Protein AF-A0A9X9A7J9-F1 (afdb_monomer_lite)

Radius of gyration: 15.79 Å; chains: 1; bounding box: 34×31×39 Å

Structure (mmCIF, N/CA/C/O backbone):
data_AF-A0A9X9A7J9-F1
#
_entry.id   AF-A0A9X9A7J9-F1
#
loop_
_atom_site.group_PDB
_atom_site.id
_atom_site.type_symbol
_atom_site.label_atom_id
_atom_site.label_alt_id
_atom_site.label_comp_id
_atom_site.label_asym_id
_atom_site.label_entity_id
_atom_site.label_seq_id
_atom_site.pdbx_PDB_ins_code
_atom_site.Cartn_x
_atom_site.Cartn_y
_atom_site.Cartn_z
_atom_site.occupancy
_atom_site.B_iso_or_equiv
_atom_site.auth_seq_id
_atom_site.auth_comp_id
_atom_site.auth_asym_id
_atom_site.auth_atom_id
_atom_site.pdbx_PDB_model_num
ATOM 1 N N . TRP A 1 1 ? -6.731 0.010 -5.820 1.00 86.25 1 TRP A N 1
ATOM 2 C CA . TRP A 1 1 ? -7.004 1.300 -5.188 1.00 86.25 1 TRP A CA 1
ATOM 3 C C . TRP A 1 1 ? -6.294 2.395 -5.958 1.00 86.25 1 TRP A C 1
ATOM 5 O O . TRP A 1 1 ? -5.167 2.761 -5.647 1.00 86.25 1 TRP A O 1
ATOM 15 N N . ALA A 1 2 ? -6.922 2.817 -7.044 1.00 94.88 2 ALA A N 1
ATOM 16 C CA . ALA A 1 2 ? -6.712 4.095 -7.689 1.00 94.88 2 ALA A CA 1
ATOM 17 C C . ALA A 1 2 ? -7.567 5.130 -6.947 1.00 94.88 2 ALA A C 1
ATOM 19 O O . ALA A 1 2 ? -8.754 4.908 -6.726 1.00 94.88 2 ALA A O 1
ATOM 20 N N . PHE A 1 3 ? -6.961 6.234 -6.527 1.00 95.56 3 PHE A N 1
ATOM 21 C CA . PHE A 1 3 ? -7.626 7.261 -5.725 1.00 95.56 3 PHE A CA 1
ATOM 22 C C . PHE A 1 3 ? -8.533 8.179 -6.556 1.00 95.56 3 PHE A C 1
ATOM 24 O O . PHE A 1 3 ? -9.363 8.898 -6.009 1.00 95.56 3 PHE A O 1
ATOM 31 N N . ASP A 1 4 ? -8.370 8.171 -7.877 1.00 96.19 4 ASP A N 1
ATOM 32 C CA . ASP A 1 4 ? -9.203 8.875 -8.853 1.00 96.19 4 ASP A CA 1
ATOM 33 C C . ASP A 1 4 ? -10.439 8.078 -9.306 1.00 96.19 4 ASP A C 1
ATOM 35 O O . ASP A 1 4 ? -11.250 8.610 -10.060 1.00 96.19 4 ASP A O 1
ATOM 39 N N . LEU A 1 5 ? -10.612 6.832 -8.845 1.00 96.31 5 LEU A N 1
ATOM 40 C CA . LEU A 1 5 ? -11.757 5.987 -9.193 1.00 96.31 5 LEU A CA 1
ATOM 41 C C . LEU A 1 5 ? -12.653 5.736 -7.979 1.00 96.31 5 LEU A C 1
ATOM 43 O O . LEU A 1 5 ? -12.238 5.099 -7.012 1.00 96.31 5 LEU A O 1
ATOM 47 N N . GLN A 1 6 ? -13.912 6.176 -8.057 1.00 96.19 6 GLN A N 1
ATOM 48 C CA . GLN A 1 6 ? -14.891 5.983 -6.981 1.00 96.19 6 GLN A CA 1
ATOM 49 C C . GLN A 1 6 ? -15.142 4.498 -6.677 1.00 96.19 6 GLN A C 1
ATOM 51 O O . GLN A 1 6 ? -15.267 4.117 -5.520 1.00 96.19 6 GLN A O 1
ATOM 56 N N . GLU A 1 7 ? -15.143 3.644 -7.698 1.00 97.44 7 GLU A N 1
ATOM 57 C CA . GLU A 1 7 ? -15.380 2.201 -7.550 1.00 97.44 7 GLU A CA 1
ATOM 58 C C . GLU A 1 7 ? -14.342 1.531 -6.635 1.00 97.44 7 GLU A C 1
ATOM 60 O O . GLU A 1 7 ? -14.665 0.628 -5.861 1.00 97.44 7 GLU A O 1
ATOM 65 N N . ASP A 1 8 ? -13.093 2.002 -6.685 1.00 96.56 8 ASP A N 1
ATOM 66 C CA . ASP A 1 8 ? -12.025 1.497 -5.831 1.00 96.56 8 ASP A CA 1
ATOM 67 C C . ASP A 1 8 ? -12.196 1.971 -4.378 1.00 96.56 8 ASP A C 1
ATOM 69 O O . ASP A 1 8 ? -11.913 1.202 -3.458 1.00 96.56 8 ASP A O 1
ATOM 73 N N . TRP A 1 9 ? -12.695 3.192 -4.154 1.00 95.75 9 TRP A N 1
ATOM 74 C CA . TRP A 1 9 ? -13.077 3.666 -2.818 1.00 95.75 9 TRP A CA 1
ATOM 75 C C . TRP A 1 9 ? -14.230 2.848 -2.240 1.00 95.75 9 TRP A C 1
ATOM 77 O O . TRP A 1 9 ? -14.134 2.364 -1.111 1.00 95.75 9 TRP A O 1
ATOM 87 N N . ASP A 1 10 ? -15.282 2.625 -3.028 1.00 97.62 10 ASP A N 1
ATOM 88 C CA . ASP A 1 10 ? -16.451 1.846 -2.617 1.00 97.62 10 ASP A CA 1
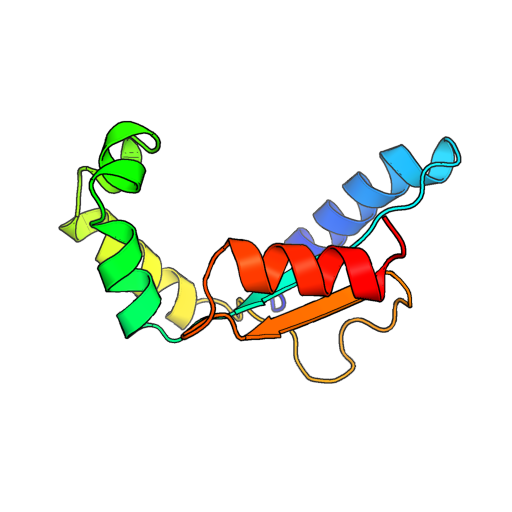ATOM 89 C C . ASP A 1 10 ? -16.050 0.414 -2.231 1.00 97.62 10 ASP A C 1
ATOM 91 O O . ASP A 1 10 ? -16.503 -0.124 -1.216 1.00 97.62 10 ASP A O 1
ATOM 95 N N . TYR A 1 11 ? -15.139 -0.195 -2.998 1.00 97.62 11 TYR A N 1
ATOM 96 C CA . TYR A 1 11 ? -14.584 -1.507 -2.680 1.00 97.62 11 TYR A CA 1
ATOM 97 C C . TYR A 1 11 ? -13.804 -1.506 -1.359 1.00 97.62 11 TYR A C 1
ATOM 99 O O . TYR A 1 11 ? -13.987 -2.407 -0.537 1.00 97.62 11 TYR A O 1
ATOM 107 N N . ILE A 1 12 ? -12.946 -0.509 -1.126 1.00 95.94 12 ILE A N 1
ATOM 108 C CA . ILE A 1 12 ? -12.174 -0.413 0.120 1.00 95.94 12 ILE A CA 1
ATOM 109 C C . ILE A 1 12 ? -13.096 -0.220 1.329 1.00 95.94 12 ILE A C 1
ATOM 111 O O . ILE A 1 12 ? -12.929 -0.929 2.322 1.00 95.94 12 ILE A O 1
ATOM 115 N N . HIS A 1 13 ? -14.108 0.644 1.230 1.00 95.81 13 HIS A N 1
ATOM 116 C CA . HIS A 1 13 ? -15.110 0.822 2.285 1.00 95.81 13 HIS A CA 1
ATOM 117 C C . HIS A 1 13 ? -15.909 -0.454 2.554 1.00 95.81 13 HIS A C 1
ATOM 119 O O . HIS A 1 13 ? -16.182 -0.792 3.707 1.00 95.81 13 HIS A O 1
ATOM 125 N N . HIS A 1 14 ? -16.250 -1.207 1.506 1.00 97.69 14 HIS A N 1
ATOM 126 C CA . HIS A 1 14 ? -16.893 -2.503 1.671 1.00 97.69 14 HIS A CA 1
ATOM 127 C C . HIS A 1 14 ? -16.010 -3.474 2.466 1.00 97.69 14 HIS A C 1
ATOM 129 O O . HIS A 1 14 ? -16.491 -4.101 3.410 1.00 97.69 14 HIS A O 1
ATOM 135 N N . VAL A 1 15 ? -14.725 -3.587 2.107 1.00 96.81 15 VAL A N 1
ATOM 136 C CA . VAL A 1 15 ? -13.773 -4.471 2.796 1.00 96.81 15 VAL A CA 1
ATOM 137 C C . VAL A 1 15 ? -13.593 -4.055 4.251 1.00 96.81 15 VAL A C 1
ATOM 139 O O . VAL A 1 15 ? -13.645 -4.911 5.128 1.00 96.81 15 VAL A O 1
ATOM 142 N N . GLU A 1 16 ? -13.421 -2.764 4.514 1.00 96.50 16 GLU A N 1
ATOM 143 C CA . GLU A 1 16 ? -13.320 -2.220 5.867 1.00 96.50 16 GLU A CA 1
ATOM 144 C C . GLU A 1 16 ? -14.521 -2.615 6.734 1.00 96.50 16 GLU A C 1
ATOM 146 O O . GLU A 1 16 ? -14.359 -3.221 7.797 1.00 96.50 16 GLU A O 1
ATOM 151 N N . ASN A 1 17 ? -15.732 -2.390 6.223 1.00 97.50 17 ASN A N 1
ATOM 152 C CA . ASN A 1 17 ? -16.962 -2.678 6.949 1.00 97.50 17 ASN A CA 1
ATOM 153 C C . ASN A 1 17 ? -17.103 -4.169 7.323 1.00 97.50 17 ASN A C 1
ATOM 155 O O . ASN A 1 17 ? -17.707 -4.494 8.346 1.00 97.50 17 ASN A O 1
ATOM 159 N N . ILE A 1 18 ? -16.526 -5.103 6.554 1.00 98.19 18 ILE A N 1
ATOM 160 C CA . ILE A 1 18 ? -16.528 -6.539 6.902 1.00 98.19 18 ILE A CA 1
ATOM 161 C C . ILE A 1 18 ? -15.838 -6.797 8.250 1.00 98.19 18 ILE A C 1
ATOM 163 O O . ILE A 1 18 ? -16.264 -7.693 8.990 1.00 98.19 18 ILE A O 1
ATOM 167 N N . PHE A 1 19 ? -14.775 -6.051 8.559 1.00 97.62 19 PHE A N 1
ATOM 168 C CA . PHE A 1 19 ? -14.003 -6.204 9.792 1.00 97.62 19 PHE A CA 1
ATOM 169 C C . PHE A 1 19 ? -14.559 -5.332 10.918 1.00 97.62 19 PHE A C 1
ATOM 171 O O . PHE A 1 19 ? -14.771 -5.835 12.024 1.00 97.62 19 PHE A O 1
ATOM 178 N N . GLU A 1 20 ? -14.866 -4.067 10.631 1.00 96.62 20 GLU A N 1
ATOM 179 C CA . GLU A 1 20 ? -15.357 -3.121 11.640 1.00 96.62 20 GLU A CA 1
ATOM 180 C C . GLU A 1 20 ? -16.731 -3.509 12.188 1.00 96.62 20 GLU A C 1
ATOM 182 O O . GLU A 1 20 ? -16.955 -3.451 13.398 1.00 96.62 20 GLU A O 1
ATOM 187 N N . SER A 1 21 ? -17.622 -4.053 11.347 1.00 97.56 21 SER A N 1
ATOM 188 C CA . SER A 1 21 ? -18.922 -4.581 11.798 1.00 97.56 21 SER A CA 1
ATOM 189 C C . SER A 1 21 ? -18.811 -5.748 12.791 1.00 97.56 21 SER A C 1
ATOM 191 O O . SER A 1 21 ? -19.796 -6.110 13.435 1.00 97.56 21 SER A O 1
ATOM 193 N N . LYS A 1 22 ? -17.619 -6.338 12.937 1.00 98.0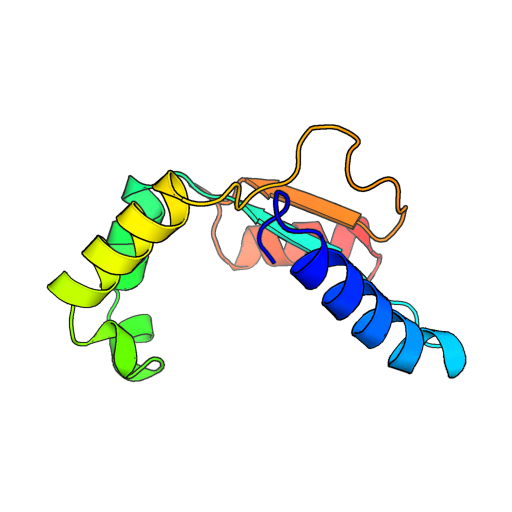6 22 LYS A N 1
ATOM 194 C CA . LYS A 1 22 ? -17.311 -7.417 13.886 1.00 98.06 22 LYS A CA 1
ATOM 195 C C . LYS A 1 22 ? -16.415 -6.954 15.039 1.00 98.06 22 LYS A C 1
ATOM 197 O O . LYS A 1 22 ? -15.906 -7.796 15.777 1.00 98.06 22 LYS A O 1
ATOM 202 N N . GLY A 1 23 ? -16.223 -5.643 15.195 1.00 97.06 23 GLY A N 1
ATOM 203 C CA . GLY A 1 23 ? -15.392 -5.047 16.242 1.00 97.06 23 GLY A CA 1
ATOM 204 C C . GLY A 1 23 ? -13.887 -5.097 15.964 1.00 97.06 23 GLY A C 1
ATOM 205 O O . GLY A 1 23 ? -13.104 -4.910 16.891 1.00 97.06 23 GLY A O 1
ATOM 206 N N . GLY A 1 24 ? -13.469 -5.387 14.727 1.00 96.06 24 GLY A N 1
ATOM 207 C CA . GLY A 1 24 ? -12.071 -5.258 14.318 1.00 96.06 24 GLY A CA 1
ATOM 208 C C . GLY A 1 24 ? -11.716 -3.811 13.974 1.00 96.06 24 GLY A C 1
ATOM 209 O O . GLY A 1 24 ? -12.567 -3.068 13.504 1.00 96.06 24 GLY A O 1
ATOM 210 N N . THR A 1 25 ? -10.455 -3.433 14.161 1.00 94.88 25 THR A N 1
ATOM 211 C CA . THR A 1 25 ? -9.918 -2.138 13.717 1.00 94.88 25 THR A CA 1
ATOM 212 C C . THR A 1 25 ? -9.123 -2.333 12.431 1.00 94.88 25 THR A C 1
ATOM 214 O O . THR A 1 25 ? -8.302 -3.252 12.342 1.00 94.88 25 THR A O 1
ATOM 217 N N . VAL A 1 26 ? -9.368 -1.489 11.430 1.00 95.69 26 VAL A N 1
ATOM 218 C CA . VAL A 1 26 ? -8.676 -1.542 10.138 1.00 95.69 26 VAL A CA 1
ATOM 219 C C . VAL A 1 26 ? -7.621 -0.445 10.081 1.00 95.69 26 VAL A C 1
ATOM 221 O O . VAL A 1 26 ? -7.918 0.726 10.275 1.00 95.69 26 VAL A O 1
ATOM 224 N N . TYR A 1 27 ? -6.382 -0.834 9.781 1.00 96.75 27 TYR A N 1
ATOM 225 C CA . TYR A 1 27 ? -5.260 0.088 9.632 1.00 96.75 27 TYR A CA 1
ATOM 226 C C . TYR A 1 27 ? -4.861 0.216 8.165 1.00 96.75 27 TYR A C 1
ATOM 228 O O . TYR A 1 27 ? -4.663 -0.784 7.469 1.00 96.75 27 TYR A O 1
ATOM 236 N N . PHE A 1 28 ? -4.684 1.451 7.709 1.00 96.56 28 PHE A N 1
ATOM 237 C CA . PHE A 1 28 ? -4.232 1.776 6.366 1.00 96.56 28 PHE A CA 1
ATOM 238 C C . PHE A 1 28 ? -2.750 2.152 6.382 1.00 96.56 28 PHE A C 1
ATOM 240 O O . PHE A 1 28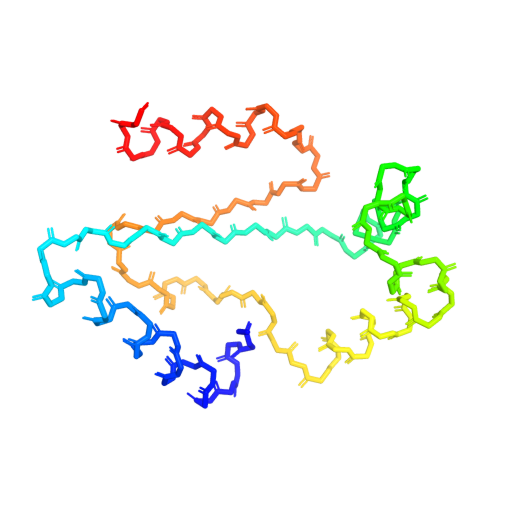 ? -2.322 3.074 7.074 1.00 96.56 28 PHE A O 1
ATOM 247 N N . VAL A 1 29 ? -1.962 1.446 5.574 1.00 97.19 29 VAL A N 1
ATOM 248 C CA . VAL A 1 29 ? -0.546 1.745 5.339 1.00 97.19 29 VAL A CA 1
ATOM 249 C C . VAL A 1 29 ? -0.353 2.007 3.851 1.00 97.19 29 VAL A C 1
ATOM 251 O O . VAL A 1 29 ? -0.363 1.073 3.046 1.00 97.19 29 VAL A O 1
ATOM 254 N N . GLU A 1 30 ? -0.161 3.269 3.478 1.00 97.31 30 GLU A N 1
ATOM 255 C CA . GLU A 1 30 ? 0.212 3.654 2.116 1.00 97.31 30 GLU A CA 1
ATOM 256 C C . GLU A 1 30 ? 1.737 3.696 1.989 1.00 97.31 30 GLU A C 1
ATOM 258 O O . GLU A 1 30 ? 2.415 4.451 2.685 1.00 97.31 30 GLU A O 1
ATOM 263 N N . LEU A 1 31 ? 2.283 2.872 1.089 1.00 96.44 31 LEU A N 1
ATOM 264 C CA . LEU A 1 31 ? 3.711 2.838 0.776 1.00 96.44 31 LEU A CA 1
ATOM 265 C C . LEU A 1 31 ? 3.939 3.407 -0.621 1.00 96.44 31 LEU A C 1
ATOM 267 O O . LEU A 1 31 ? 3.643 2.742 -1.618 1.00 96.44 31 LEU A O 1
ATOM 271 N N . GLU A 1 32 ? 4.508 4.605 -0.685 1.00 95.44 32 GLU A N 1
ATOM 272 C CA . GLU A 1 32 ? 4.903 5.229 -1.944 1.00 95.44 32 GLU A CA 1
ATOM 273 C C . GLU A 1 32 ? 6.413 5.118 -2.163 1.00 95.44 32 GLU A C 1
ATOM 275 O O . GLU A 1 32 ? 7.207 5.106 -1.223 1.00 95.44 32 GLU A O 1
ATOM 280 N N . ALA A 1 33 ? 6.811 5.027 -3.428 1.00 95.19 33 ALA A N 1
ATOM 281 C CA . ALA A 1 33 ? 8.207 5.070 -3.831 1.00 95.19 33 ALA A CA 1
ATOM 282 C C . ALA A 1 33 ? 8.334 5.667 -5.229 1.00 95.19 33 ALA A C 1
ATOM 284 O O . ALA A 1 33 ? 7.420 5.528 -6.053 1.00 95.19 33 ALA A O 1
ATOM 285 N N . GLU A 1 34 ? 9.495 6.256 -5.500 1.00 94.00 34 GLU A N 1
ATOM 286 C CA . GLU A 1 34 ? 9.846 6.751 -6.828 1.00 94.00 34 GLU A CA 1
ATOM 287 C C . GLU A 1 34 ? 9.757 5.646 -7.887 1.00 94.00 34 GLU A C 1
ATOM 289 O O . GLU A 1 34 ? 9.977 4.457 -7.622 1.00 94.00 34 GLU A O 1
ATOM 294 N N . LEU A 1 35 ? 9.413 6.039 -9.116 1.00 91.62 35 LEU A N 1
ATOM 295 C CA . LEU A 1 35 ? 9.185 5.098 -10.213 1.00 91.62 35 LEU A CA 1
ATOM 296 C C . LEU A 1 35 ? 10.417 4.224 -10.484 1.00 91.62 35 LEU A C 1
ATOM 298 O O . LEU A 1 35 ? 10.273 3.007 -10.603 1.00 91.62 35 LEU A O 1
ATOM 302 N N . ASP A 1 36 ? 11.605 4.824 -10.540 1.00 92.62 36 ASP A N 1
ATOM 303 C CA . ASP A 1 36 ? 12.847 4.111 -10.851 1.00 92.62 36 ASP A CA 1
ATOM 304 C C . ASP A 1 36 ? 13.148 3.031 -9.807 1.00 92.62 36 ASP A C 1
ATOM 306 O O . ASP A 1 36 ? 13.387 1.872 -10.148 1.00 92.62 36 ASP A O 1
ATOM 310 N N . GLU A 1 37 ? 12.990 3.362 -8.527 1.00 93.69 37 GLU A N 1
ATOM 311 C CA . GLU A 1 37 ? 13.147 2.408 -7.430 1.00 93.69 37 GLU A CA 1
ATOM 312 C C . GLU A 1 37 ? 12.133 1.252 -7.535 1.00 93.69 37 GLU A C 1
ATOM 314 O O . GLU A 1 37 ? 12.456 0.078 -7.326 1.00 93.69 37 GLU A O 1
ATOM 319 N N . ARG A 1 38 ? 10.882 1.544 -7.917 1.00 92.25 38 ARG A N 1
ATOM 320 C CA . ARG A 1 38 ? 9.848 0.512 -8.123 1.00 92.25 38 ARG A CA 1
ATOM 321 C C . ARG A 1 38 ? 10.160 -0.400 -9.310 1.00 92.25 38 ARG A C 1
ATOM 323 O O . ARG A 1 38 ? 9.824 -1.591 -9.250 1.00 92.25 38 ARG A O 1
ATOM 330 N N . LEU A 1 39 ? 10.757 0.131 -10.378 1.00 91.31 39 LEU A N 1
ATOM 331 C CA . LEU A 1 39 ? 11.191 -0.643 -11.544 1.00 91.31 39 LEU A CA 1
ATOM 332 C C . LEU A 1 39 ? 12.326 -1.598 -11.159 1.00 91.31 39 LEU A C 1
ATOM 334 O O . LEU A 1 39 ? 12.219 -2.799 -11.418 1.00 91.31 39 LEU A O 1
ATOM 338 N N . GLU A 1 40 ? 13.334 -1.110 -10.439 1.00 90.94 40 GLU A N 1
ATOM 339 C CA . GLU A 1 40 ? 14.466 -1.929 -9.997 1.00 90.94 40 GLU A CA 1
ATOM 340 C C . GLU A 1 40 ? 14.039 -3.031 -9.017 1.00 90.94 40 GLU A C 1
ATOM 342 O O . GLU A 1 40 ? 14.345 -4.213 -9.213 1.00 90.94 40 GLU A O 1
ATOM 347 N N . ARG A 1 41 ? 13.195 -2.714 -8.026 1.00 88.75 41 ARG A N 1
ATOM 348 C CA . ARG A 1 41 ? 12.646 -3.722 -7.097 1.00 88.75 41 ARG A CA 1
ATOM 349 C C . ARG A 1 41 ? 11.839 -4.810 -7.802 1.00 88.75 41 ARG A C 1
ATOM 351 O O . ARG A 1 41 ? 11.843 -5.968 -7.360 1.00 88.75 41 ARG A O 1
ATOM 358 N N . ASN A 1 42 ? 11.137 -4.469 -8.887 1.00 87.19 42 ASN A N 1
ATOM 359 C CA . ASN A 1 42 ? 10.337 -5.435 -9.639 1.00 87.19 42 ASN A CA 1
ATOM 360 C C . ASN A 1 42 ? 11.185 -6.519 -10.325 1.00 87.19 42 ASN A C 1
ATOM 362 O O . ASN A 1 42 ? 10.665 -7.617 -10.531 1.00 87.19 42 ASN A O 1
ATOM 366 N N . LYS A 1 43 ? 12.468 -6.245 -10.595 1.00 88.12 43 LYS A N 1
ATOM 367 C CA . LYS A 1 43 ? 13.437 -7.189 -11.180 1.00 88.12 43 LYS A CA 1
ATOM 368 C C . LYS A 1 43 ? 14.158 -8.053 -10.144 1.00 88.12 43 LYS A C 1
ATOM 370 O O . LYS A 1 43 ? 14.870 -8.982 -10.515 1.00 88.12 43 LYS A O 1
ATOM 375 N N . SER A 1 44 ? 13.998 -7.768 -8.849 1.00 87.56 44 SER A N 1
ATOM 376 C CA . SER A 1 44 ? 14.734 -8.485 -7.803 1.00 87.56 44 SER A CA 1
ATOM 377 C C . SER A 1 44 ? 14.461 -10.001 -7.836 1.00 87.56 44 SER A C 1
ATOM 379 O O . SER A 1 44 ? 13.317 -10.418 -8.060 1.00 87.56 44 SER A O 1
ATOM 381 N N . PRO A 1 45 ? 15.459 -10.860 -7.541 1.00 87.56 45 PRO A N 1
ATOM 382 C CA . PRO A 1 45 ? 15.281 -12.316 -7.571 1.00 87.56 45 PRO A CA 1
ATOM 383 C C . PRO A 1 45 ? 14.124 -12.801 -6.691 1.00 87.56 45 PRO A C 1
ATOM 385 O O . PRO A 1 45 ? 13.346 -13.669 -7.089 1.00 87.56 45 PRO A O 1
ATOM 388 N N . ASN A 1 46 ? 13.962 -12.186 -5.513 1.00 88.12 46 ASN A N 1
ATOM 389 C CA . ASN A 1 46 ? 12.853 -12.469 -4.606 1.00 88.12 46 ASN A CA 1
ATOM 390 C C . ASN A 1 46 ? 11.492 -12.212 -5.282 1.00 88.12 46 ASN A C 1
ATOM 392 O O . ASN A 1 46 ? 10.582 -13.042 -5.217 1.00 88.12 46 ASN A O 1
ATOM 396 N N . ARG A 1 47 ? 11.359 -11.088 -5.999 1.00 87.00 47 ARG A N 1
ATOM 397 C CA . ARG A 1 47 ? 10.123 -10.713 -6.692 1.00 87.00 47 ARG A CA 1
ATOM 398 C C . ARG A 1 47 ? 9.803 -11.646 -7.857 1.00 87.00 47 ARG A C 1
ATOM 400 O O . ARG A 1 47 ? 8.658 -12.081 -7.970 1.00 87.00 47 ARG A O 1
ATOM 407 N N . LEU A 1 48 ? 10.795 -11.987 -8.679 1.00 86.25 48 LEU A N 1
ATOM 408 C CA . LEU A 1 48 ? 10.629 -12.880 -9.834 1.00 86.25 48 LEU A CA 1
ATOM 409 C C . LEU A 1 48 ? 10.272 -14.315 -9.414 1.00 86.25 48 LEU A C 1
ATOM 411 O O . LEU A 1 48 ? 9.497 -15.005 -10.089 1.00 86.25 48 LEU A O 1
ATOM 415 N N . LYS A 1 49 ? 10.799 -14.756 -8.266 1.00 87.44 49 LYS A N 1
ATOM 416 C CA . LYS A 1 49 ? 10.494 -16.066 -7.687 1.00 87.44 49 LYS A CA 1
ATOM 417 C C . LYS A 1 49 ? 9.042 -16.152 -7.221 1.00 87.44 49 LYS A C 1
ATOM 419 O O . LYS A 1 49 ? 8.338 -17.079 -7.623 1.00 87.44 49 LYS A O 1
ATOM 424 N N . HIS A 1 50 ? 8.595 -15.183 -6.422 1.00 89.31 50 HIS A N 1
ATOM 425 C CA . HIS A 1 50 ? 7.320 -15.257 -5.700 1.00 89.31 50 HIS A CA 1
ATOM 426 C C . HIS A 1 50 ? 6.129 -14.600 -6.411 1.00 89.31 50 HIS A C 1
ATOM 428 O O . HIS A 1 50 ? 4.988 -14.857 -6.035 1.00 89.31 50 HIS A O 1
ATOM 434 N N . LYS A 1 51 ? 6.348 -13.790 -7.455 1.00 84.56 51 LYS A N 1
ATOM 435 C CA . LYS A 1 51 ? 5.268 -13.161 -8.229 1.00 84.56 51 LYS A CA 1
ATOM 436 C C . LYS A 1 51 ? 5.397 -13.527 -9.714 1.00 84.56 51 LYS A C 1
ATOM 438 O O . LYS A 1 51 ? 6.049 -12.797 -10.454 1.00 84.56 51 LYS A O 1
ATOM 443 N N . PRO A 1 52 ? 4.758 -14.617 -10.187 1.00 83.94 52 PRO A N 1
ATOM 444 C CA . PRO A 1 52 ? 4.948 -15.143 -11.545 1.00 83.94 52 PRO A CA 1
ATOM 445 C C . PRO A 1 52 ? 4.761 -14.114 -12.668 1.00 83.94 52 PRO A C 1
ATOM 447 O O . PRO A 1 52 ? 5.573 -14.062 -13.583 1.00 83.94 52 PRO A O 1
ATOM 450 N N . LYS A 1 53 ? 3.765 -13.222 -12.549 1.00 81.56 53 LYS A N 1
ATOM 451 C CA . LYS A 1 53 ? 3.516 -12.129 -13.513 1.00 81.56 53 LYS A CA 1
ATOM 452 C C . LYS A 1 53 ? 4.653 -11.097 -13.620 1.00 81.56 53 LYS A C 1
ATOM 454 O O . LYS A 1 53 ? 4.592 -10.229 -14.474 1.00 81.56 53 LYS A O 1
ATOM 459 N N . LYS A 1 54 ? 5.652 -11.132 -12.732 1.00 85.31 54 LYS A N 1
ATOM 460 C CA . LYS A 1 54 ? 6.828 -10.247 -12.775 1.00 85.31 54 LYS A CA 1
ATOM 461 C C . LYS A 1 54 ? 7.994 -10.827 -13.574 1.00 85.31 54 LYS A C 1
ATOM 463 O O . LYS A 1 54 ? 8.937 -10.099 -13.833 1.00 85.31 54 LYS A O 1
ATOM 468 N N . ARG A 1 55 ? 7.921 -12.102 -13.978 1.00 87.75 55 ARG A N 1
ATOM 469 C CA . ARG A 1 55 ? 8.939 -12.761 -14.817 1.00 87.75 55 ARG A CA 1
ATOM 470 C C . ARG A 1 55 ? 8.976 -12.214 -16.239 1.00 87.75 55 ARG A C 1
ATOM 472 O O . ARG A 1 55 ? 10.034 -12.225 -16.853 1.00 87.75 55 ARG A O 1
ATOM 479 N N . ASP A 1 56 ? 7.842 -11.716 -16.723 1.00 90.56 56 ASP A N 1
ATOM 480 C CA . ASP A 1 56 ? 7.790 -10.870 -17.908 1.00 90.56 56 ASP A CA 1
ATOM 481 C C . ASP A 1 56 ? 8.116 -9.431 -17.490 1.00 90.56 56 ASP A C 1
ATOM 483 O O . ASP A 1 56 ? 7.262 -8.697 -16.979 1.00 90.56 56 ASP A O 1
ATOM 487 N N . ILE A 1 57 ? 9.400 -9.082 -17.596 1.00 86.12 57 ILE A N 1
ATOM 488 C CA . ILE A 1 57 ? 9.923 -7.790 -17.143 1.00 86.12 57 ILE A CA 1
ATOM 489 C C . ILE A 1 57 ? 9.338 -6.667 -17.998 1.00 86.12 57 ILE A C 1
ATOM 491 O O . ILE A 1 57 ? 8.814 -5.707 -17.438 1.00 86.12 57 ILE A O 1
ATOM 495 N N . GLU A 1 58 ? 9.362 -6.813 -19.324 1.00 89.12 58 GLU A N 1
ATOM 496 C CA . GLU A 1 58 ? 8.875 -5.797 -20.259 1.00 89.12 58 GLU A CA 1
ATOM 497 C C . GLU A 1 58 ? 7.391 -5.502 -20.025 1.00 89.12 58 GLU A C 1
ATOM 499 O O . GLU A 1 58 ? 7.010 -4.348 -19.808 1.00 89.12 58 GLU A O 1
ATOM 504 N N . TRP A 1 59 ? 6.556 -6.544 -19.954 1.00 89.62 59 TRP A N 1
ATOM 505 C CA . TRP A 1 59 ? 5.140 -6.369 -19.646 1.00 89.62 59 TRP A CA 1
ATOM 506 C C . TRP A 1 59 ? 4.933 -5.745 -18.262 1.00 89.62 59 TRP A C 1
ATOM 508 O O . TRP A 1 59 ? 4.125 -4.831 -18.102 1.00 89.62 59 TRP A O 1
ATOM 518 N N . SER A 1 60 ? 5.671 -6.202 -17.245 1.00 87.44 60 SER A N 1
ATOM 519 C CA . SER A 1 60 ? 5.538 -5.697 -15.875 1.00 87.44 60 SER A CA 1
ATOM 520 C C . SER A 1 60 ? 5.901 -4.214 -15.750 1.00 87.44 60 SER A C 1
ATOM 522 O O . SER A 1 60 ? 5.248 -3.496 -14.985 1.00 87.44 60 SER A O 1
ATOM 524 N N . GLU A 1 61 ? 6.954 -3.768 -16.434 1.00 92.00 61 GLU A N 1
ATOM 525 C CA . GLU A 1 61 ? 7.373 -2.367 -16.453 1.00 92.00 61 GLU A CA 1
ATOM 526 C C . GLU A 1 61 ? 6.381 -1.496 -17.216 1.00 92.00 61 GLU A C 1
ATOM 528 O O . GLU A 1 61 ? 5.959 -0.462 -16.694 1.00 92.00 61 GLU A O 1
ATOM 533 N N . ASN A 1 62 ? 5.966 -1.931 -18.409 1.00 92.38 62 ASN A N 1
ATOM 534 C CA . ASN A 1 62 ? 4.979 -1.215 -19.212 1.00 92.38 62 ASN A CA 1
ATOM 535 C C . ASN A 1 62 ? 3.658 -1.088 -18.457 1.00 92.38 62 ASN A C 1
ATOM 537 O O . ASN A 1 62 ? 3.139 0.014 -18.322 1.00 92.38 62 ASN A O 1
ATOM 541 N N . ASN A 1 63 ? 3.170 -2.172 -17.850 1.00 91.00 63 ASN A N 1
ATOM 542 C CA . ASN A 1 63 ? 1.970 -2.125 -17.025 1.00 91.00 63 ASN A CA 1
ATOM 543 C C . ASN A 1 63 ? 2.115 -1.113 -15.881 1.00 91.00 63 ASN A C 1
ATOM 545 O O . ASN A 1 63 ? 1.181 -0.370 -15.613 1.00 91.00 63 ASN A O 1
ATOM 549 N N . LEU A 1 64 ? 3.257 -1.074 -15.182 1.00 90.31 64 LEU A N 1
ATOM 550 C CA . LEU A 1 64 ? 3.461 -0.112 -14.094 1.00 90.31 64 LEU A CA 1
ATOM 551 C C . LEU A 1 64 ? 3.385 1.337 -14.599 1.00 90.31 64 LEU A C 1
ATOM 553 O O . LEU A 1 64 ? 2.677 2.147 -14.002 1.00 90.31 64 LEU A O 1
ATOM 557 N N . LYS A 1 65 ? 4.091 1.643 -15.693 1.00 92.25 65 LYS A N 1
ATOM 558 C CA . LYS A 1 65 ? 4.120 2.983 -16.292 1.00 92.25 65 LYS A CA 1
ATOM 559 C C . LYS A 1 65 ? 2.738 3.400 -16.788 1.00 92.25 65 LYS A C 1
ATOM 561 O O . LYS A 1 65 ? 2.304 4.505 -16.488 1.00 92.25 65 LYS A O 1
ATOM 566 N N . GLU A 1 66 ? 2.032 2.520 -17.493 1.00 93.69 66 GLU A N 1
ATOM 567 C CA . GLU A 1 66 ? 0.697 2.817 -18.020 1.00 93.69 66 GLU A CA 1
ATOM 568 C C . GLU A 1 66 ? -0.327 3.013 -16.900 1.00 93.69 66 GLU A C 1
ATOM 570 O O . GLU A 1 66 ? -1.056 3.999 -16.915 1.00 93.69 66 GLU A O 1
ATOM 575 N N . THR A 1 67 ? -0.327 2.167 -15.862 1.00 90.31 67 THR A N 1
ATOM 576 C CA . THR A 1 67 ? -1.226 2.368 -14.713 1.00 90.31 67 THR A CA 1
ATOM 577 C C . THR A 1 67 ? -0.963 3.705 -14.013 1.00 90.31 67 THR A C 1
ATOM 579 O O . THR A 1 67 ? -1.911 4.384 -13.642 1.00 90.31 67 THR A O 1
ATOM 582 N N . MET A 1 68 ? 0.301 4.122 -13.865 1.00 91.06 68 MET A N 1
ATOM 583 C CA . MET A 1 68 ? 0.641 5.424 -13.270 1.00 91.06 68 MET A CA 1
ATOM 584 C C . MET A 1 68 ? 0.268 6.629 -14.144 1.00 91.06 68 MET A C 1
ATOM 586 O O . MET A 1 68 ? 0.113 7.723 -13.613 1.00 91.06 68 MET A O 1
ATOM 590 N N . LYS A 1 69 ? 0.143 6.454 -15.466 1.00 92.75 69 LYS A N 1
ATOM 591 C CA . LYS A 1 69 ? -0.366 7.501 -16.367 1.00 92.75 69 LYS A CA 1
ATOM 592 C C . LYS A 1 69 ? -1.885 7.608 -16.314 1.00 92.75 69 LYS A C 1
ATOM 594 O O . LYS A 1 69 ? -2.417 8.705 -16.421 1.00 92.75 69 LYS A O 1
ATOM 599 N N . MET A 1 70 ? -2.563 6.465 -16.220 1.00 93.75 70 MET A N 1
ATOM 600 C CA . MET A 1 70 ? -4.023 6.392 -16.264 1.00 93.75 70 MET A CA 1
ATOM 601 C C . MET A 1 70 ? -4.673 6.756 -14.932 1.00 93.75 70 MET A C 1
ATOM 603 O O . MET A 1 70 ? -5.784 7.271 -14.943 1.00 93.75 70 MET A O 1
ATOM 607 N N . HIS A 1 71 ? -3.989 6.494 -13.815 1.00 95.00 71 HIS A N 1
ATOM 608 C CA . HIS A 1 71 ? -4.568 6.589 -12.480 1.00 95.00 71 HIS A CA 1
ATOM 609 C C . HIS A 1 71 ? -3.644 7.257 -11.472 1.00 95.00 71 HIS A C 1
ATOM 611 O O . HIS A 1 71 ? -2.415 7.150 -11.528 1.00 95.00 71 HIS A O 1
ATOM 617 N N . ARG A 1 72 ? -4.259 7.868 -10.462 1.00 95.50 72 ARG A N 1
ATOM 618 C CA . ARG A 1 72 ? -3.583 8.395 -9.284 1.00 95.50 72 ARG A CA 1
ATOM 619 C C . ARG A 1 72 ? -3.473 7.293 -8.237 1.00 95.50 72 ARG A C 1
ATOM 621 O O . ARG A 1 72 ? -4.447 6.899 -7.608 1.00 95.50 72 ARG A O 1
ATOM 628 N N . LEU A 1 73 ? -2.259 6.789 -8.047 1.00 94.56 73 LEU A N 1
ATOM 629 C CA . LEU A 1 73 ? -2.000 5.621 -7.193 1.00 94.56 73 LEU A CA 1
ATOM 630 C C . LEU A 1 73 ? -1.570 5.956 -5.761 1.00 94.56 73 LEU A C 1
ATOM 632 O O . LEU A 1 73 ? -1.312 5.037 -4.991 1.00 94.56 73 LEU A O 1
ATOM 636 N N . ASN A 1 74 ? -1.474 7.241 -5.430 1.00 95.56 74 ASN A N 1
ATOM 637 C CA . ASN A 1 74 ? -1.100 7.728 -4.108 1.00 95.56 74 ASN A CA 1
ATOM 638 C C . ASN A 1 74 ? -2.122 8.775 -3.652 1.00 95.56 74 ASN A C 1
ATOM 640 O O . ASN A 1 74 ? -2.619 9.560 -4.476 1.00 95.56 74 ASN A O 1
ATOM 644 N N . SER A 1 75 ? -2.392 8.826 -2.350 1.00 96.00 75 SER A N 1
ATOM 645 C CA . SER A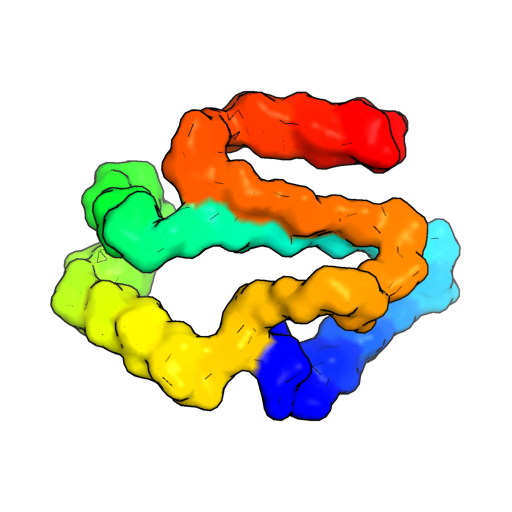 1 75 ? -3.288 9.827 -1.784 1.00 96.00 75 SER A CA 1
ATOM 646 C C . SER A 1 75 ? -2.699 11.235 -1.905 1.00 96.00 75 SER A C 1
ATOM 648 O O . SER A 1 75 ? -1.476 11.436 -1.858 1.00 96.00 75 SER A O 1
ATOM 650 N N . LEU A 1 76 ? -3.576 12.232 -1.996 1.00 95.69 76 LEU A N 1
ATOM 651 C CA . LEU A 1 76 ? -3.224 13.623 -1.731 1.00 95.69 76 LEU A CA 1
ATOM 652 C C . LEU A 1 76 ? -3.090 13.856 -0.220 1.00 95.69 76 LEU A C 1
ATOM 654 O O . LEU A 1 76 ? -3.507 13.039 0.608 1.00 95.69 76 LEU A O 1
ATOM 658 N N . HIS A 1 77 ? -2.473 14.978 0.148 1.00 92.62 77 HIS A N 1
ATOM 659 C CA . HIS A 1 77 ? -2.377 15.382 1.546 1.00 92.62 77 HIS A CA 1
ATOM 660 C C . HIS A 1 77 ? -3.777 15.613 2.131 1.00 92.62 77 HIS A C 1
ATOM 662 O O . HIS A 1 77 ? -4.565 16.354 1.551 1.00 92.62 77 HIS A O 1
ATOM 668 N N . GLY A 1 78 ? -4.066 14.974 3.267 1.00 91.81 78 GLY A N 1
ATOM 669 C CA . GLY A 1 78 ? -5.356 15.079 3.954 1.00 91.81 78 GLY A CA 1
ATOM 670 C C . GLY A 1 78 ? -6.508 14.316 3.297 1.00 91.81 78 GLY A C 1
ATOM 671 O O . GLY A 1 78 ? -7.617 14.387 3.793 1.00 91.81 78 GLY A O 1
ATOM 672 N N . GLU A 1 79 ? -6.280 13.576 2.208 1.00 95.06 79 GLU A N 1
ATOM 673 C CA . GLU A 1 79 ? -7.367 12.854 1.529 1.00 95.06 79 GLU A CA 1
ATOM 674 C C . GLU A 1 79 ? -7.879 11.643 2.323 1.00 95.06 79 GLU A C 1
ATOM 676 O O . GLU A 1 79 ? -9.055 11.300 2.249 1.00 95.06 79 GLU A O 1
ATOM 681 N N . ILE A 1 80 ? -7.002 10.997 3.093 1.00 94.38 80 ILE A N 1
ATOM 682 C CA . ILE A 1 80 ? -7.396 9.995 4.084 1.00 94.38 80 ILE A CA 1
ATOM 683 C C . ILE A 1 80 ? -7.289 10.654 5.456 1.00 94.38 80 ILE A C 1
ATOM 685 O O . ILE A 1 80 ? -6.190 10.957 5.919 1.00 94.38 80 ILE A O 1
ATOM 689 N N . GLU A 1 81 ? -8.435 10.855 6.101 1.00 92.38 81 GLU A N 1
ATOM 690 C CA . GLU A 1 81 ? -8.552 11.583 7.374 1.00 92.38 81 GLU A CA 1
ATOM 691 C C . GLU A 1 81 ? -8.578 10.665 8.613 1.00 92.38 81 GLU A C 1
ATOM 693 O O . GLU A 1 81 ? -8.798 11.127 9.729 1.00 92.38 81 GLU A O 1
ATOM 698 N N . LYS A 1 82 ? -8.359 9.355 8.441 1.00 91.75 82 LYS A N 1
ATOM 699 C CA . LYS A 1 82 ? -8.421 8.364 9.530 1.00 91.75 82 LYS A CA 1
ATOM 700 C C . LYS A 1 82 ? -7.203 8.426 10.451 1.00 91.75 82 LYS A C 1
ATOM 702 O O . LYS A 1 82 ? -6.082 8.640 9.990 1.00 91.75 82 LYS A O 1
ATOM 707 N N . GLU A 1 83 ? -7.400 8.156 11.742 1.00 91.25 83 GLU A N 1
ATOM 708 C CA . GLU A 1 83 ? -6.299 8.084 12.714 1.00 91.25 83 GLU A CA 1
ATOM 709 C C . GLU A 1 83 ? -5.420 6.844 12.484 1.00 91.25 83 GLU A C 1
ATOM 711 O O . GLU A 1 83 ? -4.187 6.909 12.591 1.00 91.25 83 GLU A O 1
ATOM 716 N N . GLU A 1 84 ? -6.050 5.742 12.071 1.00 95.56 84 GLU A N 1
ATOM 717 C CA . GLU A 1 84 ? -5.467 4.445 11.724 1.00 95.56 84 GLU A CA 1
ATOM 718 C C . GLU A 1 84 ? -4.781 4.447 10.348 1.00 95.56 84 GLU A C 1
ATOM 720 O O . GLU A 1 84 ? -4.656 3.412 9.694 1.00 95.56 84 GLU A O 1
ATOM 725 N N . TYR A 1 85 ? -4.317 5.611 9.892 1.00 97.44 85 TYR A N 1
ATOM 726 C CA . TYR A 1 85 ? -3.625 5.786 8.623 1.00 97.44 85 TYR A CA 1
ATOM 727 C C . TYR A 1 85 ? -2.180 6.252 8.812 1.00 97.44 85 TYR A C 1
ATOM 729 O O . TYR A 1 85 ? -1.863 7.117 9.636 1.00 97.44 85 TYR A O 1
ATOM 737 N N . ILE A 1 86 ? -1.287 5.691 7.998 1.00 97.12 86 ILE A N 1
ATOM 738 C CA . ILE A 1 86 ? 0.060 6.207 7.787 1.00 97.12 86 ILE A CA 1
ATOM 739 C C . ILE A 1 86 ? 0.443 6.128 6.315 1.00 97.12 86 ILE A C 1
ATOM 741 O O . ILE A 1 86 ? 0.249 5.108 5.652 1.00 97.12 86 ILE A O 1
ATOM 745 N N . LYS A 1 87 ? 1.060 7.206 5.836 1.00 97.25 87 LYS A N 1
ATOM 746 C CA . LYS A 1 87 ? 1.723 7.270 4.541 1.00 97.25 87 LYS A CA 1
ATOM 747 C C . LYS A 1 87 ? 3.231 7.294 4.734 1.00 97.25 87 LYS A C 1
ATOM 749 O O . LYS A 1 87 ? 3.738 8.113 5.497 1.00 97.25 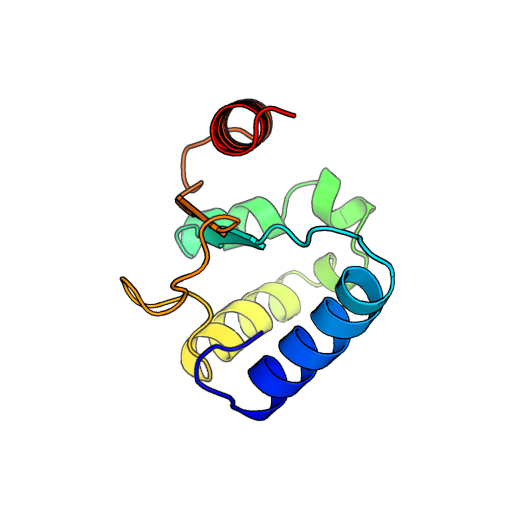87 LYS A O 1
ATOM 754 N N . ILE A 1 88 ? 3.946 6.411 4.044 1.00 97.75 88 ILE A N 1
ATOM 755 C CA . ILE A 1 88 ? 5.402 6.289 4.140 1.00 97.75 88 ILE A CA 1
ATOM 756 C C . ILE A 1 88 ? 5.995 6.315 2.734 1.00 97.75 88 ILE A C 1
ATOM 758 O O . ILE A 1 88 ? 5.723 5.429 1.921 1.00 97.75 88 ILE A O 1
ATOM 762 N N . ASN A 1 89 ? 6.871 7.287 2.473 1.00 97.38 89 ASN A N 1
ATOM 763 C CA . ASN A 1 89 ? 7.759 7.224 1.320 1.00 97.38 89 ASN A CA 1
ATOM 764 C C . ASN A 1 89 ? 8.920 6.280 1.642 1.00 97.38 89 ASN A C 1
ATOM 766 O O . ASN A 1 89 ? 9.803 6.605 2.435 1.00 97.38 89 ASN A O 1
ATOM 770 N N . ASN A 1 90 ? 8.912 5.095 1.036 1.00 97.31 90 ASN A N 1
ATOM 771 C CA . ASN A 1 90 ? 9.909 4.058 1.266 1.00 97.31 90 ASN A CA 1
ATOM 772 C C . ASN A 1 90 ? 10.895 3.898 0.103 1.00 97.31 90 ASN A C 1
ATOM 774 O O . ASN A 1 90 ? 11.442 2.808 -0.097 1.00 97.31 90 ASN A O 1
ATOM 778 N N . THR A 1 91 ? 11.142 4.964 -0.663 1.00 96.44 91 THR A N 1
ATOM 779 C CA . THR A 1 91 ? 12.109 4.942 -1.774 1.00 96.44 91 THR A CA 1
ATOM 780 C C . THR A 1 91 ? 13.493 4.503 -1.296 1.00 96.44 91 THR A C 1
ATOM 782 O O . THR A 1 91 ? 14.097 3.623 -1.896 1.00 96.44 91 THR A O 1
ATOM 785 N N . TYR A 1 92 ? 13.950 5.020 -0.154 1.00 95.81 92 TYR A N 1
ATOM 786 C CA . TYR A 1 92 ? 15.285 4.722 0.386 1.00 95.81 92 TYR A CA 1
ATOM 787 C C . TYR A 1 92 ? 15.260 4.006 1.737 1.00 95.81 92 TYR A C 1
ATOM 789 O O . TYR A 1 92 ? 16.286 3.909 2.400 1.00 95.81 92 TYR A O 1
ATOM 797 N N . LEU A 1 93 ? 14.092 3.504 2.141 1.00 96.38 93 LEU A N 1
ATOM 798 C CA . LEU A 1 93 ? 13.924 2.777 3.394 1.00 96.38 93 LEU A CA 1
ATOM 799 C C . LEU A 1 93 ? 13.917 1.274 3.137 1.00 96.38 93 LEU A C 1
ATOM 801 O O . LEU A 1 93 ? 13.287 0.775 2.199 1.00 96.38 93 LEU A O 1
ATOM 805 N N . SER A 1 94 ? 14.588 0.539 4.012 1.00 94.88 94 SER A N 1
ATOM 806 C CA . SER A 1 94 ? 14.525 -0.914 4.050 1.00 94.88 94 SER A CA 1
ATOM 807 C C . SER A 1 94 ? 13.161 -1.402 4.547 1.00 94.88 94 SER A C 1
ATOM 809 O O . SER A 1 94 ? 12.418 -0.703 5.237 1.00 94.88 94 SER A O 1
ATOM 811 N N . ALA A 1 95 ? 12.844 -2.667 4.256 1.00 94.56 95 ALA A N 1
ATOM 812 C CA . ALA A 1 95 ? 11.632 -3.299 4.774 1.00 94.56 95 ALA A CA 1
ATOM 813 C C . ALA A 1 95 ? 11.578 -3.315 6.315 1.00 94.56 95 ALA A C 1
ATOM 815 O O . ALA A 1 95 ? 10.487 -3.297 6.880 1.00 94.56 95 ALA A O 1
ATOM 816 N N . LYS A 1 96 ? 12.741 -3.342 6.984 1.00 97.44 96 LYS A N 1
ATOM 817 C CA . LYS A 1 96 ? 12.836 -3.322 8.446 1.00 97.44 96 LYS A CA 1
ATOM 818 C C . LYS A 1 96 ? 12.456 -1.952 9.004 1.00 97.44 96 LYS A C 1
ATOM 820 O O . LYS A 1 96 ? 11.596 -1.895 9.872 1.00 97.44 96 LYS A O 1
ATOM 825 N N . GLU A 1 97 ? 13.035 -0.881 8.465 1.00 98.19 97 GLU A N 1
ATOM 826 C CA . GLU A 1 97 ? 12.740 0.491 8.906 1.00 98.19 97 GLU A CA 1
ATOM 827 C C . GLU A 1 97 ? 11.254 0.819 8.729 1.00 98.19 97 GLU A C 1
ATOM 829 O O . GLU A 1 97 ? 10.607 1.298 9.653 1.00 98.19 97 GLU A O 1
ATOM 834 N N . VAL A 1 98 ? 10.672 0.470 7.576 1.00 98.00 98 VAL A N 1
ATOM 835 C CA . VAL A 1 98 ? 9.233 0.666 7.332 1.00 98.00 98 VAL A CA 1
ATOM 836 C C . VAL A 1 98 ? 8.382 -0.114 8.338 1.00 98.00 98 VAL A C 1
ATOM 838 O O . VAL A 1 98 ? 7.389 0.409 8.838 1.00 98.00 98 VAL A O 1
ATOM 841 N N . ALA A 1 99 ? 8.753 -1.358 8.654 1.00 97.62 99 ALA A N 1
ATOM 842 C CA . ALA A 1 99 ? 8.027 -2.159 9.636 1.00 97.62 99 ALA A CA 1
ATOM 843 C C . ALA A 1 99 ? 8.111 -1.560 11.050 1.00 97.62 99 ALA A C 1
ATOM 845 O O . ALA A 1 99 ? 7.106 -1.551 11.758 1.00 97.62 99 ALA A O 1
ATOM 846 N N . GLU A 1 100 ? 9.273 -1.039 11.448 1.00 98.12 100 GLU A N 1
ATOM 847 C CA . GLU A 1 100 ? 9.461 -0.346 12.729 1.00 98.12 100 GLU A CA 1
ATOM 848 C C . GLU A 1 100 ? 8.575 0.906 12.812 1.00 98.12 100 GLU A C 1
ATOM 850 O O . GLU A 1 100 ? 7.828 1.047 13.776 1.00 98.12 100 GLU A O 1
ATOM 855 N N . MET A 1 101 ? 8.525 1.726 11.755 1.00 98.19 101 MET A N 1
ATOM 856 C CA . MET A 1 101 ? 7.643 2.902 11.692 1.00 98.19 101 MET A CA 1
ATOM 857 C C . MET A 1 101 ? 6.157 2.544 11.842 1.00 98.19 101 MET A C 1
ATOM 859 O O . MET A 1 101 ? 5.420 3.227 12.552 1.00 98.19 101 MET A O 1
ATOM 863 N N . ILE A 1 102 ? 5.700 1.473 11.180 1.00 97.88 102 ILE A N 1
ATOM 864 C CA . ILE A 1 102 ? 4.305 1.007 11.272 1.00 97.88 102 ILE A CA 1
ATOM 865 C C . ILE A 1 102 ? 3.990 0.562 12.704 1.00 97.88 102 ILE A C 1
ATOM 867 O O . ILE A 1 102 ? 2.950 0.932 13.251 1.00 97.88 102 ILE A O 1
ATOM 871 N N . LYS A 1 103 ? 4.895 -0.208 13.320 1.00 97.25 103 LYS A N 1
ATOM 872 C CA . LYS A 1 103 ? 4.743 -0.656 14.708 1.00 97.25 103 LYS A CA 1
ATOM 873 C C . LYS A 1 103 ? 4.689 0.513 15.682 1.00 97.25 103 LYS A C 1
ATOM 875 O O . LYS A 1 103 ? 3.829 0.527 16.553 1.00 97.25 103 LYS A O 1
ATOM 880 N N . GLU A 1 104 ? 5.569 1.496 15.525 1.00 97.25 104 GLU A N 1
ATOM 881 C CA . GLU A 1 104 ? 5.597 2.687 16.374 1.00 97.25 104 GLU A CA 1
ATOM 882 C C . GLU A 1 104 ? 4.327 3.527 16.221 1.00 97.25 104 GLU A C 1
ATOM 884 O O . GLU A 1 104 ? 3.729 3.930 17.218 1.00 97.25 104 GLU A O 1
ATOM 889 N N . LYS A 1 105 ? 3.859 3.755 14.990 1.00 96.25 105 LYS A N 1
ATOM 890 C CA . LYS A 1 105 ? 2.640 4.534 14.738 1.00 96.25 105 LYS A CA 1
ATOM 891 C C . LYS A 1 105 ? 1.397 3.892 15.356 1.00 96.25 105 LYS A C 1
ATOM 893 O O . LYS A 1 105 ? 0.569 4.613 15.907 1.00 96.25 105 LYS A O 1
ATOM 898 N N . PHE A 1 106 ? 1.256 2.571 15.248 1.00 96.19 106 PHE A N 1
ATOM 899 C CA . PHE A 1 106 ? 0.046 1.858 15.675 1.00 96.19 106 PHE A CA 1
ATOM 900 C C . PHE A 1 106 ? 0.182 1.116 17.009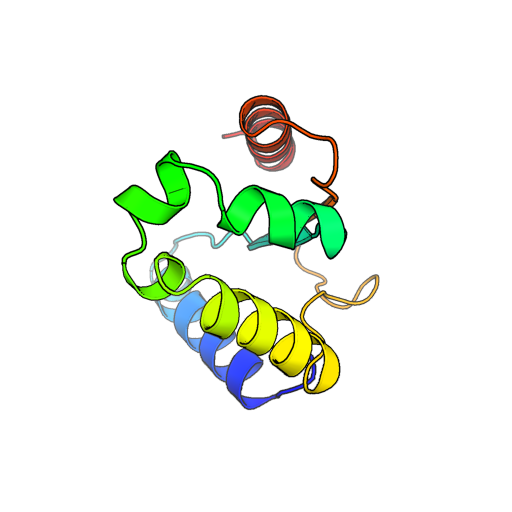 1.00 96.19 106 PHE A C 1
ATOM 902 O O . PHE A 1 106 ? -0.777 0.486 17.440 1.00 96.19 106 PHE A O 1
ATOM 909 N N . GLN A 1 107 ? 1.338 1.211 17.673 1.00 94.56 107 GLN A N 1
ATOM 910 C CA . GLN A 1 107 ? 1.624 0.561 18.959 1.00 94.56 107 GLN A CA 1
ATOM 911 C C . GLN A 1 107 ? 1.406 -0.969 18.920 1.00 94.56 107 GLN A C 1
ATOM 913 O O . GLN A 1 107 ? 0.785 -1.543 19.816 1.00 94.56 107 GLN A O 1
ATOM 918 N N . LEU A 1 108 ? 1.918 -1.615 17.860 1.00 88.19 108 LEU A N 1
ATOM 919 C CA . LEU A 1 108 ? 1.817 -3.063 17.588 1.00 88.19 108 LEU A CA 1
ATOM 920 C C . LEU A 1 108 ? 3.033 -3.876 18.062 1.00 88.19 108 LEU A C 1
ATOM 922 O O . LEU A 1 108 ? 4.169 -3.343 18.075 1.00 88.19 108 LEU A O 1
#

InterPro domains:
  IPR027417 P-loop containing nucleoside triphosphate hydrolase [G3DSA:3.40.50.300] (5-108)

Sequence (108 aa):
WAFDLQEDWDYIHHVENIFESKGGTVYFVELEAELDERLERNKSPNRLKHKPKKRDIEWSENNLKETMKMHRLNSLHGEIEKEEYIKINNTYLSAKEVAEMIKEKFQL

Organism: Bacillus cereus (NCBI:txid1396)

Secondary structure (DSSP, 8-state):
--TT-HHHHHHHHHHHHHHHTTTPPP-EEEEE--HHHHHHHHTSHHHHHH-GGGSSHHHHHHHHHHHHHHS--SPPTTS---TTEEEEE-SS--HHHHHHHHHHHHT-

pLDDT: mean 93.71, std 3.96, range [81.56, 98.19]

Foldseek 3Di:
DFPPDVVVVVVVVVVQCVQVVVVHDDAAEAEDEDLVLVLVVLPDPVNVVPPVVSVPSVVVSVVVVVCVVVGHRDDDVCNDVDLSYDYDHCHPPDPVRSVVVNCVSVVD